Protein AF-A0A935VW52-F1 (afdb_monomer_lite)

Structure (mmCIF, N/CA/C/O backbone):
data_AF-A0A935VW52-F1
#
_entry.id   AF-A0A935VW52-F1
#
loop_
_atom_site.group_PDB
_atom_site.id
_atom_site.type_symbol
_atom_site.label_atom_id
_atom_site.label_alt_id
_atom_site.label_comp_id
_atom_site.label_asym_id
_atom_site.label_entity_id
_atom_site.label_seq_id
_atom_site.pdbx_PDB_ins_code
_atom_site.Cartn_x
_atom_site.Cartn_y
_atom_site.Cartn_z
_atom_site.occupancy
_atom_site.B_iso_or_equiv
_atom_site.auth_seq_id
_atom_site.auth_comp_id
_atom_site.auth_asym_id
_atom_site.auth_atom_id
_atom_site.pdbx_PDB_model_num
ATOM 1 N N . MET A 1 1 ? -3.178 -10.859 1.312 1.00 82.44 1 MET A N 1
ATOM 2 C CA . MET A 1 1 ? -3.151 -10.745 2.794 1.00 82.44 1 MET A CA 1
ATOM 3 C C . MET A 1 1 ? -4.111 -9.634 3.202 1.00 82.44 1 MET A C 1
ATOM 5 O O . MET A 1 1 ? -4.262 -8.736 2.388 1.00 82.44 1 MET A O 1
ATOM 9 N N . PRO A 1 2 ? -4.777 -9.663 4.369 1.00 86.50 2 PRO A N 1
ATOM 10 C CA . PRO A 1 2 ? -5.647 -8.562 4.800 1.00 86.50 2 PRO A CA 1
ATOM 11 C C . PRO A 1 2 ? -4.829 -7.332 5.233 1.00 86.50 2 PRO A C 1
ATOM 13 O O . PRO A 1 2 ? -3.776 -7.490 5.849 1.00 86.50 2 PRO A O 1
ATOM 16 N N . THR A 1 3 ? -5.300 -6.123 4.910 1.00 90.44 3 THR A N 1
ATOM 17 C CA . THR A 1 3 ? -4.694 -4.866 5.390 1.00 90.44 3 THR A CA 1
ATOM 18 C C . THR A 1 3 ? -4.860 -4.713 6.901 1.00 90.44 3 THR A C 1
ATOM 20 O O . THR A 1 3 ? -5.884 -5.090 7.475 1.00 90.44 3 THR A O 1
ATOM 23 N N . VAL A 1 4 ? -3.879 -4.086 7.545 1.00 90.94 4 VAL A N 1
ATOM 24 C CA . VAL A 1 4 ? -3.985 -3.616 8.932 1.00 90.94 4 VAL A CA 1
ATOM 25 C C . VAL A 1 4 ? -4.001 -2.088 9.030 1.00 90.94 4 VAL A C 1
ATOM 27 O O . VAL A 1 4 ? -4.052 -1.541 10.133 1.00 90.94 4 VAL A O 1
ATOM 30 N N . SER A 1 5 ? -4.043 -1.382 7.893 1.00 88.62 5 SER A N 1
ATOM 31 C CA . SER A 1 5 ? -4.143 0.086 7.835 1.00 88.62 5 SER A CA 1
ATOM 32 C C . SER A 1 5 ? -5.404 0.651 8.500 1.00 88.62 5 SER A C 1
ATOM 34 O O . SER A 1 5 ? -5.396 1.793 8.964 1.00 88.62 5 SER A O 1
ATOM 36 N N . GLY A 1 6 ? -6.466 -0.157 8.611 1.00 85.62 6 GLY A N 1
ATOM 37 C CA . GLY A 1 6 ? -7.678 0.183 9.361 1.00 85.62 6 GLY A CA 1
ATOM 38 C C . GLY A 1 6 ? -7.482 0.211 10.883 1.00 85.62 6 GLY A C 1
ATOM 39 O O . GLY A 1 6 ? -8.179 0.958 11.565 1.00 85.62 6 GLY A O 1
ATOM 40 N N . LEU A 1 7 ? -6.517 -0.553 11.413 1.00 88.50 7 LEU A N 1
ATOM 41 C CA . LEU A 1 7 ? -6.129 -0.514 12.828 1.00 88.50 7 LEU A CA 1
ATOM 42 C C . LEU A 1 7 ? -5.019 0.511 13.080 1.00 88.50 7 LEU A C 1
ATOM 44 O O . LEU A 1 7 ? -5.108 1.308 14.012 1.00 88.50 7 LEU A O 1
ATOM 48 N N . TRP A 1 8 ? -3.984 0.512 12.238 1.00 88.56 8 TRP A N 1
ATOM 49 C CA . TRP A 1 8 ? -2.830 1.398 12.373 1.00 88.56 8 TRP A CA 1
ATOM 50 C C . TRP A 1 8 ? -2.663 2.250 11.124 1.00 88.56 8 TRP A C 1
ATOM 52 O O . TRP A 1 8 ? -2.197 1.778 10.091 1.00 88.56 8 TRP A O 1
ATOM 62 N N . LYS A 1 9 ? -2.953 3.550 11.232 1.00 85.94 9 LYS A N 1
ATOM 63 C CA . LYS A 1 9 ? -2.814 4.491 10.105 1.00 85.94 9 LYS A CA 1
ATOM 64 C C . LYS A 1 9 ? -1.400 4.524 9.513 1.00 85.94 9 LYS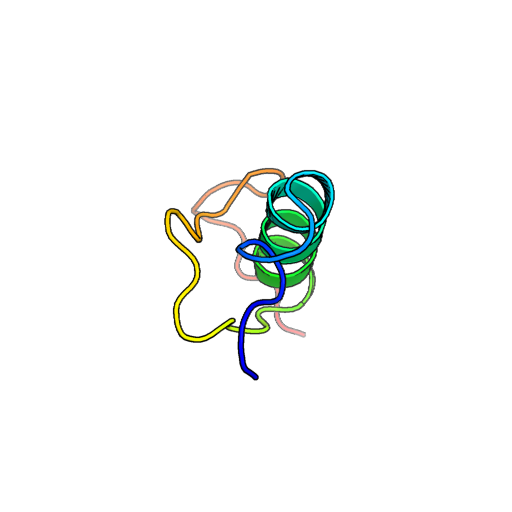 A C 1
ATOM 66 O O . LYS A 1 9 ? -1.247 4.736 8.316 1.00 85.94 9 LYS A O 1
ATOM 71 N N . THR A 1 10 ? -0.375 4.286 10.330 1.00 88.56 10 THR A N 1
ATOM 72 C CA . THR A 1 10 ? 1.026 4.200 9.890 1.00 88.56 10 THR A CA 1
ATOM 73 C C . THR A 1 10 ? 1.291 3.013 8.962 1.00 88.56 10 THR A C 1
ATOM 75 O O . THR A 1 10 ? 2.218 3.079 8.156 1.00 88.56 10 THR A O 1
ATOM 78 N N . ALA A 1 11 ? 0.481 1.950 9.015 1.00 88.94 11 ALA A N 1
ATOM 79 C CA . ALA A 1 11 ? 0.623 0.799 8.128 1.00 88.94 11 ALA A CA 1
ATOM 80 C C . ALA A 1 11 ? 0.255 1.127 6.672 1.00 88.94 11 ALA A C 1
ATOM 82 O O . ALA A 1 11 ? 0.770 0.477 5.777 1.00 88.94 11 ALA A O 1
ATOM 83 N N . ASN A 1 12 ? -0.531 2.181 6.409 1.00 89.12 12 ASN A N 1
ATOM 84 C CA . ASN A 1 12 ? -0.888 2.584 5.042 1.00 89.12 12 ASN A CA 1
ATOM 85 C C . ASN A 1 12 ? 0.349 2.875 4.170 1.00 89.12 12 ASN A C 1
ATOM 87 O O . ASN A 1 12 ? 0.421 2.439 3.026 1.00 89.12 12 ASN A O 1
ATOM 91 N N . TRP A 1 13 ? 1.347 3.583 4.713 1.00 88.81 13 TRP A N 1
ATOM 92 C CA . TRP A 1 13 ? 2.576 3.879 3.968 1.00 88.81 13 TRP A CA 1
ATOM 93 C C . TRP A 1 13 ? 3.423 2.621 3.748 1.00 88.81 13 TRP A C 1
ATOM 95 O O . TRP A 1 13 ? 3.852 2.356 2.630 1.00 88.81 13 TRP A O 1
ATOM 105 N N . HIS A 1 14 ? 3.597 1.810 4.794 1.00 89.62 14 HIS A N 1
ATOM 106 C CA . HIS A 1 14 ? 4.390 0.579 4.735 1.00 89.62 14 HIS A CA 1
ATOM 107 C C . HIS A 1 14 ? 3.779 -0.474 3.797 1.00 89.62 14 HIS A C 1
ATOM 109 O O . HIS A 1 14 ? 4.500 -1.161 3.078 1.00 89.62 14 HIS A O 1
ATOM 115 N N . GLU A 1 15 ? 2.450 -0.593 3.762 1.00 90.31 15 GLU A N 1
ATOM 116 C CA . GLU A 1 15 ? 1.741 -1.504 2.858 1.00 90.31 15 GLU A CA 1
ATOM 117 C C . GLU A 1 15 ? 1.878 -1.050 1.396 1.00 90.31 15 GLU A C 1
ATOM 119 O O . GLU A 1 15 ? 2.070 -1.886 0.513 1.00 90.31 15 GLU A O 1
ATOM 124 N N . ARG A 1 16 ? 1.876 0.265 1.130 1.00 90.81 16 ARG A N 1
ATOM 125 C CA . ARG A 1 16 ? 2.145 0.825 -0.207 1.00 90.81 16 ARG A CA 1
ATOM 126 C C . ARG A 1 16 ? 3.596 0.639 -0.638 1.00 90.81 16 ARG A C 1
ATOM 128 O O . ARG A 1 16 ? 3.828 0.275 -1.783 1.00 90.81 16 ARG A O 1
ATOM 135 N N . GLU A 1 17 ? 4.550 0.832 0.267 1.00 90.88 17 GLU A N 1
ATOM 136 C CA . GLU A 1 17 ? 5.973 0.564 0.026 1.00 90.88 17 GLU A CA 1
ATOM 137 C C . GLU A 1 17 ? 6.215 -0.918 -0.288 1.00 90.88 17 GLU A C 1
ATOM 139 O O . GLU A 1 17 ? 6.876 -1.254 -1.264 1.00 90.88 17 GLU A O 1
ATOM 144 N N . THR A 1 18 ? 5.603 -1.819 0.481 1.00 88.38 18 THR A N 1
ATOM 145 C CA . THR A 1 18 ? 5.698 -3.266 0.251 1.00 88.38 18 THR A CA 1
ATOM 146 C C . THR A 1 18 ? 5.046 -3.656 -1.079 1.00 88.38 18 THR A C 1
ATOM 148 O O . THR A 1 18 ? 5.605 -4.430 -1.853 1.00 88.38 18 THR A O 1
ATOM 151 N N . TYR A 1 19 ? 3.874 -3.102 -1.392 1.00 88.75 19 TYR A N 1
ATOM 152 C CA . TYR A 1 19 ? 3.234 -3.324 -2.688 1.00 88.75 19 TYR A CA 1
ATOM 153 C C . TYR A 1 19 ? 4.113 -2.863 -3.855 1.00 88.75 19 TYR A C 1
ATOM 155 O O . TYR A 1 19 ? 4.178 -3.537 -4.881 1.00 88.75 19 TYR A O 1
ATOM 163 N N . ASP A 1 20 ? 4.801 -1.739 -3.687 1.00 86.44 20 ASP A N 1
ATOM 164 C CA . ASP A 1 20 ? 5.663 -1.158 -4.706 1.00 86.44 20 ASP A CA 1
ATOM 165 C C . ASP A 1 20 ? 6.961 -1.957 -4.905 1.00 86.44 20 ASP A C 1
ATOM 167 O O . ASP A 1 20 ? 7.292 -2.302 -6.036 1.00 86.44 20 ASP A O 1
ATOM 171 N N . LEU A 1 21 ? 7.654 -2.315 -3.818 1.00 85.81 21 LEU A N 1
ATOM 172 C CA . LEU A 1 21 ? 8.972 -2.963 -3.861 1.00 85.81 21 LEU A CA 1
ATOM 173 C C . LEU A 1 21 ? 8.921 -4.474 -4.108 1.00 85.81 21 LEU A C 1
ATOM 175 O O . LEU A 1 21 ? 9.831 -5.020 -4.727 1.00 85.81 21 LEU A O 1
ATOM 179 N N . VAL A 1 22 ? 7.899 -5.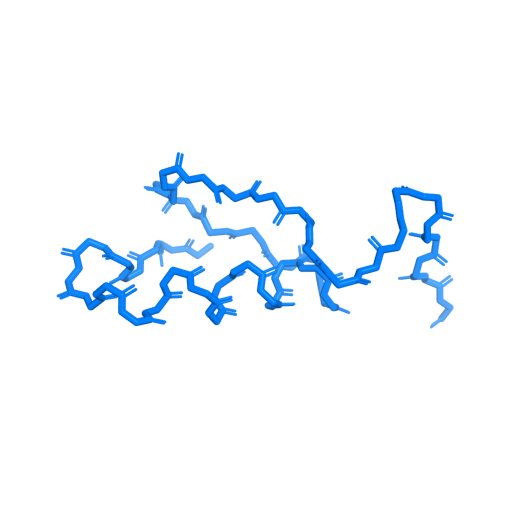165 -3.593 1.00 84.75 22 VAL A N 1
ATOM 180 C CA . VAL A 1 22 ? 7.815 -6.639 -3.637 1.00 84.75 22 VAL A CA 1
ATOM 181 C C . VAL A 1 22 ? 6.512 -7.164 -4.248 1.00 84.75 22 VAL A C 1
ATOM 183 O O . VAL A 1 22 ? 6.303 -8.373 -4.306 1.00 84.75 22 VAL A O 1
ATOM 186 N N . GLY A 1 23 ? 5.615 -6.289 -4.713 1.00 84.31 23 GLY A N 1
ATOM 187 C CA . GLY A 1 23 ? 4.404 -6.687 -5.444 1.00 84.31 23 GLY A CA 1
ATOM 188 C C . GLY A 1 23 ? 3.299 -7.325 -4.590 1.00 84.31 23 GLY A C 1
ATOM 189 O O . GLY A 1 23 ? 2.318 -7.842 -5.133 1.00 84.31 23 GLY A O 1
ATOM 190 N N . ILE A 1 24 ? 3.416 -7.302 -3.258 1.00 87.06 24 ILE A N 1
ATOM 191 C CA . ILE A 1 24 ? 2.433 -7.922 -2.355 1.00 87.06 24 ILE A CA 1
ATOM 192 C C . ILE A 1 24 ? 1.157 -7.079 -2.293 1.00 87.06 24 ILE A C 1
ATOM 194 O O . ILE A 1 24 ? 1.187 -5.897 -1.961 1.00 87.06 24 ILE A O 1
ATOM 198 N N . LYS A 1 25 ? 0.007 -7.712 -2.554 1.00 88.06 25 LYS A N 1
ATOM 199 C CA . LYS A 1 25 ? -1.312 -7.063 -2.507 1.00 88.06 25 LYS A CA 1
ATOM 200 C C . LYS A 1 25 ? -1.999 -7.251 -1.149 1.00 88.06 25 LYS A C 1
ATOM 202 O O . LYS A 1 25 ? -2.144 -8.380 -0.657 1.00 88.06 25 LYS A O 1
ATOM 207 N N . PHE A 1 26 ? -2.477 -6.140 -0.591 1.00 88.75 26 PHE A N 1
ATOM 208 C CA . PHE A 1 26 ? -3.250 -6.090 0.650 1.00 88.75 26 PHE A CA 1
ATOM 209 C C . PHE A 1 26 ? -4.742 -5.917 0.344 1.00 88.75 26 PHE A C 1
ATOM 211 O O . PHE A 1 26 ? -5.152 -4.937 -0.274 1.00 88.75 26 PHE A O 1
ATOM 218 N N . ASP A 1 27 ? -5.548 -6.885 0.769 1.00 89.12 27 ASP A N 1
ATOM 219 C CA . ASP A 1 27 ? -7.001 -6.899 0.618 1.00 89.12 27 ASP A CA 1
ATOM 220 C C . ASP A 1 27 ? -7.644 -5.923 1.613 1.00 89.12 27 ASP A C 1
ATOM 222 O O . ASP A 1 27 ? -7.268 -5.899 2.787 1.00 89.12 27 ASP A O 1
ATOM 226 N N . GLY A 1 28 ? -8.568 -5.086 1.130 1.00 86.44 28 GLY A N 1
ATOM 227 C CA . GLY A 1 28 ? 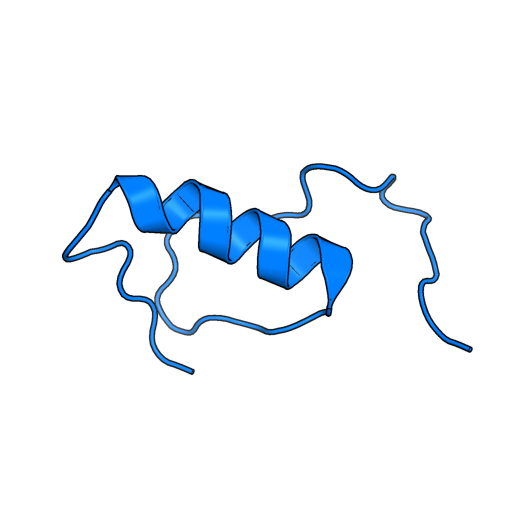-9.230 -4.043 1.924 1.00 86.44 28 GLY A CA 1
ATOM 228 C C . GLY A 1 28 ? -8.438 -2.740 2.106 1.00 86.44 28 GLY A C 1
ATOM 229 O O . GLY A 1 28 ? -8.918 -1.839 2.793 1.00 86.44 28 GLY A O 1
ATOM 230 N N . HIS A 1 29 ? -7.246 -2.604 1.509 1.00 87.00 29 HIS A N 1
ATOM 231 C CA . HIS A 1 29 ? -6.455 -1.373 1.608 1.00 87.00 29 HIS A CA 1
ATOM 232 C C . HIS A 1 29 ? -7.144 -0.208 0.863 1.00 87.00 29 HIS A C 1
ATOM 234 O O . HIS A 1 29 ? -7.449 -0.351 -0.323 1.00 87.00 29 HIS A O 1
ATOM 240 N N . PRO A 1 30 ? -7.349 0.966 1.496 1.00 85.75 30 PRO A N 1
ATOM 241 C CA . PRO A 1 30 ? -8.160 2.045 0.920 1.00 85.75 30 PRO A CA 1
ATOM 242 C C . PRO A 1 30 ? -7.530 2.721 -0.308 1.00 85.75 30 PRO A C 1
ATOM 244 O O . PRO A 1 30 ? -8.248 3.192 -1.181 1.00 85.75 30 PRO A O 1
ATOM 247 N N . ASP A 1 31 ? -6.197 2.782 -0.384 1.00 84.06 31 ASP A N 1
ATOM 248 C CA . ASP A 1 31 ? -5.473 3.393 -1.512 1.00 84.06 31 ASP A CA 1
ATOM 249 C C . ASP A 1 31 ? -4.128 2.687 -1.758 1.00 84.06 31 ASP A C 1
ATOM 251 O O . ASP A 1 31 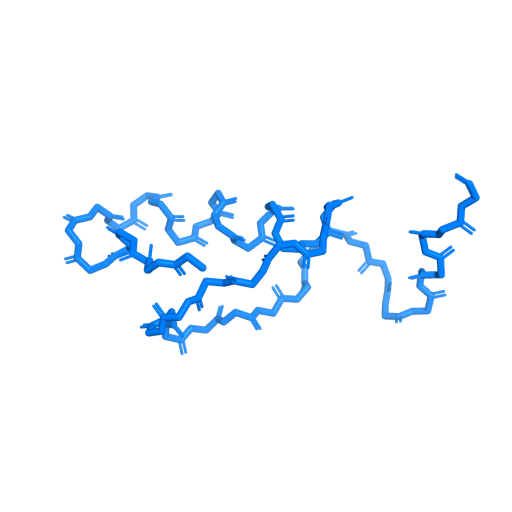? -3.066 3.149 -1.335 1.00 84.06 31 ASP A O 1
ATOM 255 N N . LEU A 1 32 ? -4.184 1.488 -2.349 1.00 84.12 32 LEU A N 1
ATOM 256 C CA . LEU A 1 32 ? -2.987 0.712 -2.679 1.00 84.12 32 LEU A CA 1
ATOM 257 C C . LEU A 1 32 ? -2.475 1.122 -4.067 1.00 84.12 32 LEU A C 1
ATOM 259 O O . LEU A 1 32 ? -2.946 0.633 -5.094 1.00 84.12 32 LEU A O 1
ATOM 263 N N . ARG A 1 33 ? -1.514 2.046 -4.100 1.00 82.00 33 ARG A N 1
ATOM 264 C CA . ARG A 1 33 ? -0.845 2.509 -5.324 1.00 82.00 33 ARG A CA 1
ATOM 265 C C . ARG A 1 33 ? 0.665 2.542 -5.141 1.00 82.00 33 ARG A C 1
ATOM 267 O O . ARG A 1 33 ? 1.140 2.767 -4.028 1.00 82.00 33 ARG A O 1
ATOM 274 N N . ARG A 1 34 ? 1.378 2.369 -6.257 1.00 82.00 34 ARG A N 1
ATOM 275 C CA . ARG A 1 34 ? 2.831 2.552 -6.365 1.00 82.00 34 ARG A CA 1
ATOM 276 C C . ARG A 1 34 ? 3.227 3.966 -5.939 1.00 82.00 34 ARG A C 1
ATOM 278 O O . ARG A 1 34 ? 2.507 4.917 -6.257 1.00 82.00 34 ARG A O 1
ATOM 285 N N . ILE A 1 35 ? 4.312 4.091 -5.176 1.00 85.00 35 ILE A N 1
ATOM 286 C CA . ILE A 1 35 ? 4.738 5.369 -4.575 1.00 85.00 35 ILE A CA 1
ATOM 287 C C . ILE A 1 35 ? 6.226 5.683 -4.696 1.00 85.00 35 ILE A C 1
ATOM 289 O O . ILE A 1 35 ? 6.559 6.865 -4.640 1.00 85.00 35 ILE A O 1
ATOM 293 N N . LEU A 1 36 ? 7.106 4.689 -4.845 1.00 80.50 36 LEU A N 1
ATOM 294 C CA . LEU A 1 36 ? 8.553 4.917 -4.925 1.00 80.50 36 LEU A CA 1
ATOM 295 C C . LEU A 1 36 ? 9.076 4.651 -6.337 1.00 80.50 36 LEU A C 1
ATOM 297 O O . LEU A 1 36 ? 9.894 5.416 -6.844 1.00 80.50 36 LEU A O 1
ATOM 301 N N . LEU A 1 37 ? 8.594 3.594 -6.985 1.00 78.38 37 LEU A N 1
ATOM 302 C CA . LEU A 1 37 ? 9.059 3.170 -8.293 1.00 78.38 37 LEU A CA 1
ATOM 303 C C . LEU A 1 37 ? 8.243 3.832 -9.416 1.00 78.38 37 LEU A C 1
ATOM 305 O O . LEU A 1 37 ? 7.018 3.972 -9.306 1.00 78.38 37 LEU A O 1
ATOM 309 N N . PRO A 1 38 ? 8.898 4.235 -10.523 1.00 74.69 38 PRO A N 1
ATOM 310 C CA . PRO A 1 38 ? 8.202 4.697 -11.716 1.00 74.69 38 PRO A CA 1
ATOM 311 C C . PRO A 1 38 ? 7.186 3.655 -12.201 1.00 74.69 38 PRO A C 1
ATOM 313 O O . PRO A 1 38 ? 7.405 2.450 -12.075 1.00 74.69 38 PRO A O 1
ATOM 316 N N . SER A 1 39 ? 6.090 4.105 -12.817 1.00 66.31 39 SER A N 1
ATOM 317 C CA . SER A 1 39 ? 5.032 3.237 -13.362 1.00 66.31 39 SER A CA 1
ATOM 318 C C . SER A 1 39 ? 5.560 2.161 -14.321 1.00 66.31 39 SER A C 1
ATOM 320 O O . SER A 1 39 ? 4.953 1.100 -14.428 1.00 66.31 39 SER A O 1
ATOM 322 N N . ASP A 1 40 ? 6.684 2.457 -14.980 1.00 65.19 40 ASP A N 1
ATOM 323 C CA . ASP A 1 40 ? 7.376 1.639 -15.984 1.00 65.19 40 ASP A CA 1
ATOM 324 C C . ASP A 1 40 ? 8.427 0.686 -15.382 1.00 65.19 40 ASP A C 1
ATOM 326 O O . ASP A 1 40 ? 9.179 0.035 -16.099 1.00 65.19 40 ASP A O 1
ATOM 330 N N . PHE A 1 41 ? 8.524 0.608 -14.051 1.00 65.06 41 PHE A N 1
ATOM 331 C CA . PHE A 1 41 ? 9.434 -0.326 -13.402 1.00 65.06 41 PHE A CA 1
ATOM 332 C C . PHE A 1 41 ? 8.911 -1.763 -13.541 1.00 65.06 41 PHE A C 1
ATOM 334 O O . PHE A 1 41 ? 7.987 -2.183 -12.831 1.00 65.06 41 PHE A O 1
ATOM 341 N N . ASP A 1 42 ? 9.521 -2.505 -14.464 1.00 61.66 42 ASP A N 1
ATOM 342 C CA . ASP A 1 42 ? 9.391 -3.955 -14.610 1.00 61.66 42 ASP A CA 1
ATOM 343 C C . ASP A 1 42 ? 10.371 -4.635 -13.640 1.00 61.66 42 ASP A C 1
ATOM 345 O O . ASP A 1 42 ? 11.490 -5.024 -13.969 1.00 61.66 42 ASP A O 1
ATOM 349 N N . GLY A 1 43 ? 9.994 -4.650 -12.364 1.00 65.94 43 GLY A N 1
ATOM 350 C CA . GLY A 1 43 ? 10.790 -5.250 -11.302 1.00 65.94 43 GLY A CA 1
ATOM 351 C C . GLY A 1 43 ? 10.623 -6.761 -11.240 1.00 65.94 43 GLY A C 1
ATOM 352 O O . GLY A 1 43 ? 10.009 -7.23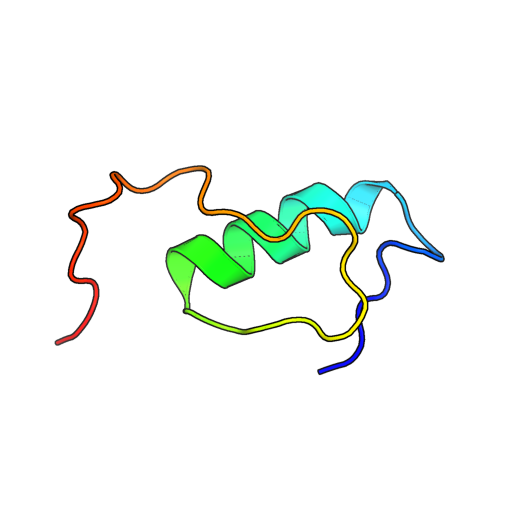3 -10.290 1.00 65.94 43 GLY A O 1
ATOM 353 N N . HIS A 1 44 ? 11.147 -7.512 -12.214 1.00 57.31 44 HIS A N 1
ATOM 354 C CA . HIS A 1 44 ? 11.273 -8.972 -12.125 1.00 57.31 44 HIS A CA 1
ATOM 355 C C . HIS A 1 44 ? 12.492 -9.505 -12.905 1.00 57.31 44 HIS A C 1
ATOM 357 O O . HIS A 1 44 ? 12.494 -9.533 -14.132 1.00 57.31 44 HIS A O 1
ATOM 363 N N . HIS A 1 45 ? 13.496 -9.997 -12.169 1.00 43.91 45 HIS A N 1
ATOM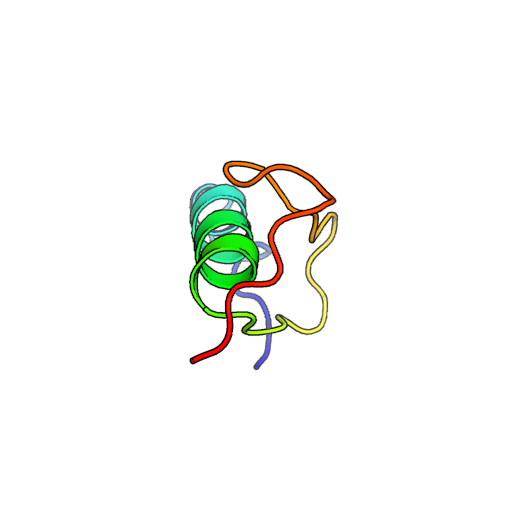 364 C CA . HIS A 1 45 ? 14.485 -10.982 -12.620 1.00 43.91 45 HIS A CA 1
ATOM 365 C C . HIS A 1 45 ? 14.769 -11.973 -11.490 1.00 43.91 45 HIS A C 1
ATOM 367 O O . HIS A 1 45 ? 14.799 -11.526 -10.320 1.00 43.91 45 HIS A O 1
#

Secondary structure (DSSP, 8-state):
-B--TTT-TTHHHHHHHHHHHH-PPPBT-TT----SS-TT-----

Sequence (45 aa):
MPTVSGLWKTANWHERETYDLVGIKFDGHPDLRRILLPSDFDGHH

Radius of gyration: 10.72 Å; chains: 1; bounding box: 24×16×29 Å

Foldseek 3Di:
DAQPCVVPVVSLVVQLVCCQQPVDDHPPRPDNDHDPDDPPDPPDD

pLDDT: mean 82.47, std 10.3, range [43.91, 90.94]